Protein AF-A0AAU3DAL4-F1 (afdb_monomer_lite)

pLDDT: mean 86.65, std 14.17, range [47.84, 97.75]

Foldseek 3Di:
DPPDDDDDPVVVVVVVVVVVVVVVVVVVVVVVLVVLLVVCLVPVPDQLCNSVVVDVDHSVRNVVSVVVSVRDHPDDPPPDDPPPDDDDDD

Sequence (90 aa):
MTEKYAPSPALKDALRELTEAEELLQQRRLAVRAAVAEDLKANPDVTNAQMAEHVPYTSETIRVIAREYDVPRKRQPTVRSIKPKKRTAG

Secondary structure (DSSP, 8-state):
--------HHHHHHHHHHHHHHHHHHHHHHHHHHHHHHHHHH-TT--HHHHHTTSSS-HHHHHHHHHHTT----PPP-------------

Radius of gyration: 25.99 Å; chains: 1; bounding box: 80×47×59 Å

Structure (mmCIF, N/CA/C/O backbone):
data_AF-A0AAU3DAL4-F1
#
_entry.id   AF-A0AAU3DAL4-F1
#
loop_
_atom_site.group_PDB
_atom_site.id
_atom_site.type_symbol
_atom_site.label_atom_id
_atom_site.label_alt_id
_atom_site.label_comp_id
_atom_site.label_asym_id
_atom_site.label_entity_id
_atom_site.label_seq_id
_atom_site.pdbx_PDB_ins_code
_atom_site.Cartn_x
_atom_site.Cartn_y
_atom_site.Cartn_z
_atom_site.occupancy
_atom_site.B_iso_or_equiv
_atom_site.auth_seq_id
_atom_site.auth_comp_id
_atom_site.auth_asym_id
_atom_site.auth_atom_id
_atom_site.pdbx_PDB_model_num
ATOM 1 N N . MET A 1 1 ? -33.518 -13.379 32.211 1.00 47.84 1 MET A N 1
ATOM 2 C CA . MET A 1 1 ? -33.748 -12.677 30.933 1.00 47.84 1 MET A CA 1
ATOM 3 C C . MET A 1 1 ? -32.457 -11.966 30.587 1.00 47.84 1 MET A C 1
ATOM 5 O O . MET A 1 1 ? -32.056 -11.092 31.339 1.00 47.84 1 MET A O 1
ATOM 9 N N . THR A 1 2 ? -31.745 -12.405 29.554 1.00 62.34 2 THR A N 1
ATOM 10 C CA . THR A 1 2 ? -30.531 -11.720 29.094 1.00 62.34 2 THR A CA 1
ATOM 11 C C . THR A 1 2 ? -30.991 -10.570 28.214 1.00 62.34 2 THR A C 1
ATOM 13 O O . THR A 1 2 ? -31.476 -10.803 27.107 1.00 62.34 2 THR A O 1
ATOM 16 N N . GLU A 1 3 ? -30.933 -9.342 28.724 1.00 70.00 3 GLU A N 1
ATOM 17 C CA . GLU A 1 3 ? -31.178 -8.167 27.894 1.00 70.00 3 GLU A CA 1
ATOM 18 C C . GLU A 1 3 ? -30.194 -8.196 26.721 1.00 70.00 3 GLU A C 1
ATOM 20 O O . GLU A 1 3 ? -28.975 -8.252 26.902 1.00 70.00 3 GLU A O 1
ATOM 25 N N . LYS A 1 4 ? -30.729 -8.246 25.496 1.00 81.81 4 LYS A N 1
ATOM 26 C CA . LYS A 1 4 ? -29.918 -8.158 24.284 1.00 81.81 4 LYS A CA 1
ATOM 27 C C . LYS A 1 4 ? -29.335 -6.754 24.237 1.00 81.81 4 LYS A C 1
ATOM 29 O O . LYS A 1 4 ? -30.052 -5.795 23.965 1.00 81.81 4 LYS A O 1
ATOM 34 N N . TYR A 1 5 ? -28.039 -6.657 24.504 1.00 88.00 5 TYR A N 1
ATOM 35 C CA . TYR A 1 5 ? -27.289 -5.423 24.336 1.00 88.00 5 TYR A CA 1
ATOM 36 C C . TYR A 1 5 ? -27.504 -4.843 22.931 1.00 88.00 5 TYR A C 1
ATOM 38 O O . TYR A 1 5 ? -27.420 -5.561 21.931 1.00 88.00 5 TYR A O 1
ATOM 46 N N . ALA A 1 6 ? -27.738 -3.533 22.869 1.00 88.44 6 ALA A N 1
ATOM 47 C CA . ALA A 1 6 ? -27.758 -2.761 21.639 1.00 88.44 6 ALA A CA 1
ATOM 48 C C . ALA A 1 6 ? -26.766 -1.592 21.770 1.00 88.44 6 ALA A C 1
ATOM 50 O O . ALA A 1 6 ? -26.864 -0.825 22.731 1.00 88.44 6 ALA A O 1
ATOM 51 N N . PRO A 1 7 ? -25.821 -1.428 20.828 1.00 89.00 7 PRO A N 1
ATOM 52 C CA . PRO A 1 7 ? -24.879 -0.321 20.874 1.00 89.00 7 PRO A CA 1
ATOM 53 C C . PRO A 1 7 ? -25.590 1.022 20.702 1.00 89.00 7 PRO A C 1
ATOM 55 O O . PRO A 1 7 ? -26.585 1.130 19.973 1.00 89.00 7 PRO A O 1
ATOM 58 N N . SER A 1 8 ? -25.058 2.046 21.372 1.00 95.56 8 SER A N 1
ATOM 59 C CA . SER A 1 8 ? -25.575 3.410 21.283 1.00 95.56 8 SER A CA 1
ATOM 60 C C . SER A 1 8 ? -25.446 3.951 19.851 1.00 95.56 8 SER A C 1
ATOM 62 O O . SER A 1 8 ? -24.566 3.509 19.106 1.00 95.56 8 SER A O 1
ATOM 64 N N . PRO A 1 9 ? -26.288 4.919 19.444 1.00 95.94 9 PRO A N 1
ATOM 65 C CA . PRO A 1 9 ? -26.158 5.574 18.142 1.00 95.94 9 PRO A CA 1
ATOM 66 C C . PRO A 1 9 ? -24.750 6.133 17.905 1.00 95.94 9 PRO A C 1
ATOM 68 O O . PRO A 1 9 ? -24.147 5.824 16.887 1.00 95.94 9 PRO A O 1
ATOM 71 N N . ALA A 1 10 ? -24.171 6.806 18.907 1.00 96.12 10 ALA A N 1
ATOM 72 C CA . ALA A 1 10 ? -22.819 7.358 18.825 1.00 96.12 10 ALA A CA 1
ATOM 73 C C . ALA A 1 10 ? -21.749 6.291 18.536 1.00 96.12 10 ALA A C 1
ATOM 75 O O . ALA A 1 10 ? -20.835 6.525 17.751 1.00 96.12 10 ALA A O 1
ATOM 76 N N . LEU A 1 11 ? -21.872 5.100 19.136 1.00 95.62 11 LEU A N 1
ATOM 77 C CA . LEU A 1 11 ? -20.950 4.002 18.854 1.00 95.62 11 LEU A CA 1
ATOM 78 C C . LEU A 1 11 ? -21.145 3.452 17.435 1.00 95.62 11 LEU A C 1
ATOM 80 O O . LEU A 1 11 ? -20.166 3.148 16.762 1.00 95.62 11 LEU A O 1
ATOM 84 N N . LYS A 1 12 ? -22.390 3.335 16.962 1.00 96.06 12 LYS A N 1
ATOM 85 C CA . LYS A 1 12 ? -22.671 2.890 15.587 1.00 96.06 12 LYS A CA 1
ATOM 86 C C . LYS A 1 12 ? -22.108 3.863 14.553 1.00 96.06 12 LYS A C 1
ATOM 88 O O . LYS A 1 12 ? -21.521 3.412 13.574 1.00 96.06 12 LYS A O 1
ATOM 93 N N . ASP A 1 13 ? -22.263 5.162 14.787 1.00 97.25 13 ASP A N 1
ATOM 94 C CA . ASP A 1 13 ? -21.736 6.199 13.901 1.00 97.25 13 ASP A CA 1
ATOM 95 C C . ASP A 1 13 ? -20.202 6.165 13.863 1.00 97.25 13 ASP A C 1
ATOM 97 O O . ASP A 1 13 ? -19.631 6.086 12.778 1.00 97.25 13 ASP A O 1
ATOM 101 N N . ALA A 1 14 ? -19.536 6.082 15.021 1.00 97.44 14 ALA A N 1
ATOM 102 C CA . ALA A 1 14 ? -18.076 5.969 15.086 1.00 97.44 14 ALA A CA 1
ATOM 103 C C . ALA A 1 14 ? -17.539 4.696 14.401 1.00 97.44 14 ALA A C 1
ATOM 105 O O . ALA A 1 14 ? -16.502 4.730 13.742 1.00 97.44 14 ALA A O 1
ATOM 106 N N . LEU A 1 15 ? -18.246 3.565 14.523 1.00 97.06 15 LEU A N 1
ATOM 107 C CA . LEU A 1 15 ? -17.873 2.322 13.836 1.00 97.06 15 LEU A CA 1
ATOM 108 C C . LEU A 1 15 ? -18.034 2.427 12.317 1.00 97.06 15 LEU A C 1
ATOM 110 O O . LEU A 1 15 ? -17.207 1.889 11.578 1.00 97.06 15 LEU A O 1
ATOM 114 N N . ARG A 1 16 ? -19.076 3.120 11.844 1.00 96.94 16 ARG A N 1
ATOM 115 C CA . ARG A 1 16 ? -19.250 3.397 10.415 1.00 96.94 16 ARG A CA 1
ATOM 116 C C . ARG A 1 16 ? -18.112 4.275 9.898 1.00 96.94 16 ARG A C 1
ATOM 118 O O . ARG A 1 16 ? -17.482 3.898 8.919 1.00 96.94 16 ARG A O 1
ATOM 125 N N . GLU A 1 17 ? -17.807 5.378 10.581 1.00 97.12 17 GLU A N 1
ATOM 126 C CA . GLU A 1 17 ? -16.711 6.284 10.204 1.00 97.12 17 GLU A CA 1
ATOM 127 C C . GLU A 1 17 ? -15.357 5.567 10.164 1.00 97.12 17 GLU A C 1
ATOM 129 O O . GLU A 1 17 ? -14.578 5.757 9.229 1.00 97.12 17 GLU A O 1
ATOM 134 N N . LEU A 1 18 ? -15.090 4.697 11.143 1.00 96.38 18 LEU A N 1
ATOM 135 C CA . LEU A 1 18 ? -13.890 3.865 11.145 1.00 96.38 18 LEU A CA 1
ATOM 136 C C . LEU A 1 18 ? -13.843 2.952 9.914 1.00 96.38 18 L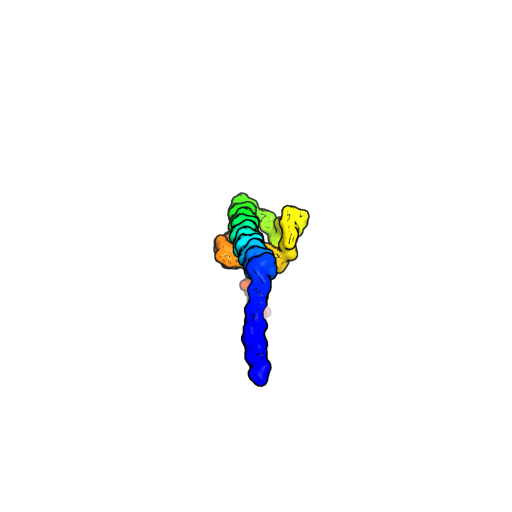EU A C 1
ATOM 138 O O . LEU A 1 18 ? -12.818 2.893 9.240 1.00 96.38 18 LEU A O 1
ATOM 142 N N . THR A 1 19 ? -14.953 2.280 9.604 1.00 97.31 19 THR A N 1
ATOM 143 C CA . THR A 1 19 ? -15.042 1.363 8.457 1.00 97.31 19 THR A CA 1
ATOM 144 C C . THR A 1 19 ? -14.804 2.105 7.139 1.00 97.31 19 THR A C 1
ATOM 146 O O . THR A 1 19 ? -13.996 1.675 6.319 1.00 97.31 19 THR A O 1
ATOM 149 N N . GLU A 1 20 ? -15.440 3.263 6.952 1.00 97.12 20 GLU A N 1
ATOM 150 C CA . GLU A 1 20 ? -15.262 4.104 5.761 1.00 97.12 20 GLU A CA 1
ATOM 151 C C . GLU A 1 20 ? -13.812 4.597 5.621 1.00 97.12 20 GLU A C 1
ATOM 153 O O . GLU A 1 20 ? -13.240 4.588 4.526 1.00 97.12 20 GLU A O 1
ATOM 158 N N . ALA A 1 21 ? -13.178 4.988 6.731 1.00 97.19 21 ALA A N 1
ATOM 159 C CA . ALA A 1 21 ? -11.779 5.399 6.738 1.00 97.19 21 ALA A CA 1
ATOM 160 C C . ALA A 1 21 ? -10.831 4.240 6.387 1.00 97.19 21 ALA A C 1
ATOM 162 O O . ALA A 1 21 ? -9.861 4.436 5.646 1.00 97.19 21 ALA A O 1
ATOM 163 N N . GLU A 1 22 ? -11.105 3.032 6.882 1.00 97.75 22 GLU A N 1
ATOM 164 C CA . GLU A 1 22 ? -10.342 1.829 6.545 1.00 97.75 22 GLU A CA 1
ATOM 165 C C . GLU A 1 22 ? -10.471 1.479 5.060 1.00 97.75 22 GLU A C 1
ATOM 167 O O . GLU A 1 22 ? -9.456 1.240 4.400 1.00 97.75 22 GLU A O 1
ATOM 172 N N . GLU A 1 23 ? -11.682 1.512 4.503 1.00 96.88 23 GLU A N 1
ATOM 173 C CA . GLU A 1 23 ? -11.919 1.284 3.074 1.00 96.88 23 GLU A CA 1
ATOM 174 C C . GLU A 1 23 ? -11.173 2.304 2.210 1.00 96.88 23 GLU A C 1
ATOM 176 O O . GLU A 1 23 ? -10.458 1.929 1.271 1.00 96.88 23 GLU A O 1
ATOM 181 N N . LEU A 1 24 ? -11.265 3.590 2.561 1.00 96.38 24 LEU A N 1
ATOM 182 C CA . LEU A 1 24 ? -10.545 4.652 1.867 1.00 96.38 24 LEU A CA 1
ATOM 183 C C . LEU A 1 24 ? -9.032 4.428 1.939 1.00 96.38 24 LEU A C 1
ATOM 185 O O . LEU A 1 24 ? -8.340 4.527 0.922 1.00 96.38 24 LEU A O 1
ATOM 189 N N . LEU A 1 25 ? -8.501 4.083 3.113 1.00 95.00 25 LEU A N 1
ATOM 190 C CA . LEU A 1 25 ? -7.082 3.788 3.284 1.00 95.00 25 LEU A CA 1
ATOM 191 C C . LEU A 1 25 ? -6.641 2.619 2.395 1.00 95.00 25 LEU A C 1
ATOM 193 O O . LEU A 1 25 ? -5.580 2.699 1.769 1.00 95.00 25 LEU A O 1
ATOM 197 N N . GLN A 1 26 ? -7.438 1.552 2.302 1.00 95.31 26 GLN A N 1
ATOM 198 C CA . GLN A 1 26 ? -7.126 0.419 1.429 1.00 95.31 26 GLN A CA 1
ATOM 199 C C . GLN A 1 26 ? -7.118 0.821 -0.047 1.00 95.31 26 GLN A C 1
ATOM 201 O O . GLN A 1 26 ? -6.174 0.481 -0.764 1.00 95.31 26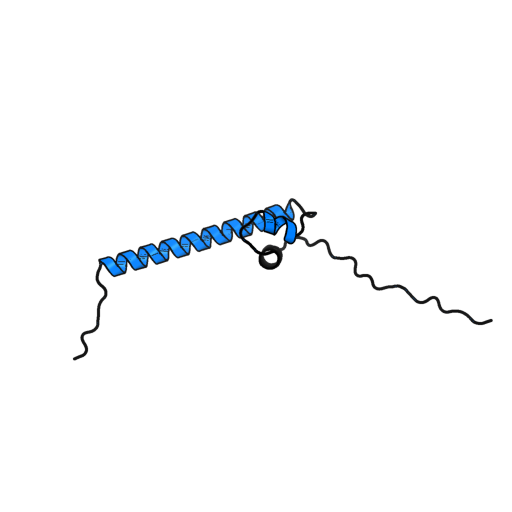 GLN A O 1
ATOM 206 N N . GLN A 1 27 ? -8.092 1.615 -0.494 1.00 95.25 27 GLN A N 1
ATOM 207 C CA . GLN A 1 27 ? -8.113 2.143 -1.863 1.00 95.25 27 GLN A CA 1
ATOM 208 C C . GLN A 1 27 ? -6.862 2.978 -2.164 1.00 95.25 27 GLN A C 1
ATOM 210 O O . GLN A 1 27 ? -6.228 2.803 -3.207 1.00 95.25 27 GLN A O 1
ATOM 215 N N . ARG A 1 28 ? -6.447 3.848 -1.233 1.00 96.06 28 ARG A N 1
ATOM 216 C CA . ARG A 1 28 ? -5.226 4.654 -1.395 1.00 96.06 28 ARG A CA 1
ATOM 217 C C . ARG A 1 28 ? -3.968 3.795 -1.407 1.00 96.06 28 ARG A C 1
ATOM 219 O O . ARG A 1 28 ? -3.096 4.031 -2.237 1.00 96.06 28 ARG A O 1
ATOM 226 N N . ARG A 1 29 ? -3.885 2.761 -0.566 1.00 94.00 29 ARG A N 1
ATOM 227 C CA . ARG A 1 29 ? -2.773 1.795 -0.596 1.00 94.00 29 ARG A CA 1
ATOM 228 C C . ARG A 1 29 ? -2.678 1.085 -1.943 1.00 94.00 29 ARG A C 1
ATOM 230 O O . ARG A 1 29 ? -1.578 0.960 -2.470 1.00 94.00 29 ARG A O 1
ATOM 237 N N . LEU A 1 30 ? -3.800 0.652 -2.520 1.00 94.44 30 LEU A N 1
ATOM 238 C CA . LEU A 1 30 ? -3.814 0.035 -3.851 1.00 94.44 30 LEU A CA 1
ATOM 239 C C . LEU A 1 30 ? -3.348 1.011 -4.936 1.00 94.44 30 LEU A C 1
ATOM 241 O O . LEU A 1 30 ? -2.519 0.636 -5.761 1.00 94.44 30 LEU A O 1
ATOM 245 N N . ALA A 1 31 ? -3.799 2.267 -4.885 1.00 95.25 31 ALA A N 1
ATOM 246 C CA . ALA A 1 31 ? -3.350 3.303 -5.814 1.00 95.25 31 ALA A CA 1
ATOM 247 C C . ALA A 1 31 ? -1.832 3.549 -5.727 1.00 95.25 31 ALA A C 1
ATOM 249 O O . ALA A 1 31 ? -1.167 3.637 -6.757 1.00 95.25 31 ALA A O 1
ATOM 250 N N . VAL A 1 32 ? -1.263 3.587 -4.516 1.00 95.69 32 VAL A N 1
ATOM 251 C CA . VAL A 1 32 ? 0.195 3.701 -4.328 1.00 95.69 32 VAL A CA 1
ATOM 252 C C . VAL A 1 32 ? 0.916 2.478 -4.898 1.00 95.69 32 VAL A C 1
ATOM 254 O O . VAL A 1 32 ? 1.914 2.634 -5.593 1.00 95.69 32 VAL A O 1
ATOM 257 N N . ARG A 1 33 ? 0.414 1.257 -4.666 1.00 96.12 33 ARG A N 1
ATOM 258 C CA . ARG A 1 33 ? 1.015 0.032 -5.232 1.00 96.12 33 ARG A CA 1
ATOM 259 C C . ARG A 1 33 ? 1.010 0.049 -6.762 1.00 96.12 33 ARG A C 1
ATOM 261 O O . ARG A 1 33 ? 2.014 -0.324 -7.361 1.00 96.12 33 ARG A O 1
ATOM 268 N N . ALA A 1 34 ? -0.078 0.513 -7.374 1.00 95.88 34 ALA A N 1
ATOM 269 C CA . ALA A 1 34 ? -0.158 0.684 -8.820 1.00 95.88 34 ALA A CA 1
ATOM 270 C C . ALA A 1 34 ? 0.867 1.713 -9.323 1.00 95.88 34 ALA A C 1
ATOM 272 O O . ALA A 1 34 ? 1.596 1.423 -10.266 1.00 95.88 34 ALA A O 1
ATOM 273 N N . ALA A 1 35 ? 0.996 2.864 -8.654 1.00 96.56 35 ALA A N 1
ATOM 274 C CA . ALA A 1 35 ? 1.991 3.879 -9.005 1.00 96.56 35 ALA A CA 1
ATOM 275 C C . ALA A 1 35 ? 3.432 3.345 -8.905 1.00 96.56 35 ALA A C 1
ATOM 277 O O . ALA A 1 35 ? 4.218 3.528 -9.828 1.00 96.56 35 ALA A O 1
ATOM 278 N N . VAL A 1 36 ? 3.753 2.597 -7.841 1.00 95.69 36 VAL A N 1
ATOM 279 C CA . VAL A 1 36 ? 5.057 1.925 -7.696 1.00 95.69 36 VAL A CA 1
ATOM 280 C C . VAL A 1 36 ? 5.317 0.959 -8.851 1.00 95.69 36 VAL A C 1
ATOM 282 O O . VAL A 1 36 ? 6.428 0.902 -9.373 1.00 95.69 36 VAL A O 1
ATOM 285 N N . ALA A 1 37 ? 4.311 0.185 -9.263 1.00 95.38 37 ALA A N 1
ATOM 286 C CA . ALA A 1 37 ? 4.458 -0.734 -10.385 1.00 95.38 37 ALA A CA 1
ATOM 287 C C . ALA A 1 37 ? 4.704 -0.001 -11.712 1.00 95.38 37 ALA A C 1
ATOM 289 O O . ALA A 1 37 ? 5.552 -0.440 -12.488 1.00 95.38 37 ALA A O 1
ATOM 290 N N . GLU A 1 38 ? 4.003 1.105 -11.965 1.00 95.81 38 GLU A N 1
ATOM 291 C CA . GLU A 1 38 ? 4.220 1.933 -13.155 1.00 95.81 38 GLU A CA 1
ATOM 292 C C . GLU A 1 38 ? 5.622 2.560 -13.164 1.00 95.81 38 GLU A C 1
ATOM 294 O O . GLU A 1 38 ? 6.313 2.472 -14.179 1.00 95.81 38 GLU A O 1
ATOM 299 N N . ASP A 1 39 ? 6.108 3.067 -12.028 1.00 95.38 39 ASP A N 1
ATOM 300 C CA . ASP A 1 39 ? 7.477 3.591 -11.922 1.00 95.38 39 ASP A CA 1
ATOM 301 C C . ASP A 1 39 ? 8.535 2.513 -12.188 1.00 95.38 39 ASP A C 1
ATOM 303 O O . ASP A 1 39 ? 9.528 2.772 -12.872 1.00 95.38 39 ASP A O 1
ATOM 307 N N . LEU A 1 40 ? 8.327 1.285 -11.703 1.00 93.62 40 LEU A N 1
ATOM 308 C CA . LEU A 1 40 ? 9.232 0.168 -11.996 1.00 93.62 40 LEU A CA 1
ATOM 309 C C . LEU A 1 40 ? 9.202 -0.239 -13.476 1.00 93.62 40 LEU A C 1
ATOM 311 O O . LEU A 1 40 ? 10.234 -0.638 -14.016 1.00 93.62 40 LEU A O 1
ATOM 315 N N . LYS A 1 41 ? 8.045 -0.149 -14.146 1.00 92.94 41 LYS A N 1
ATOM 316 C CA . LYS A 1 41 ? 7.944 -0.393 -15.597 1.00 92.94 41 LYS A CA 1
ATOM 317 C C . LYS A 1 41 ? 8.658 0.694 -16.393 1.00 92.94 41 LYS A C 1
ATOM 319 O O . LYS A 1 41 ? 9.344 0.376 -17.363 1.00 92.94 41 LYS A O 1
ATOM 324 N N . ALA A 1 42 ? 8.503 1.952 -15.983 1.00 94.44 42 ALA A N 1
ATOM 325 C CA . ALA A 1 42 ? 9.148 3.096 -16.615 1.00 94.44 42 ALA A CA 1
ATOM 326 C C . ALA A 1 42 ? 10.673 3.086 -16.420 1.00 94.44 42 ALA A C 1
ATOM 328 O O . ALA A 1 42 ? 11.407 3.537 -17.297 1.00 94.44 42 ALA A O 1
ATOM 329 N N . ASN A 1 43 ? 11.154 2.524 -15.306 1.00 92.50 43 ASN A N 1
ATOM 330 C CA . ASN A 1 43 ? 12.566 2.501 -14.934 1.00 92.50 43 ASN A CA 1
ATOM 331 C C . ASN A 1 43 ? 13.084 1.056 -14.756 1.00 92.50 43 ASN A C 1
ATOM 333 O O . ASN A 1 43 ? 13.352 0.628 -13.631 1.00 92.50 43 ASN A O 1
ATOM 337 N N . PRO A 1 44 ? 13.297 0.291 -15.845 1.00 87.44 44 PRO A N 1
ATOM 338 C CA . PRO A 1 44 ? 13.666 -1.132 -15.784 1.00 87.44 44 PRO A CA 1
ATOM 339 C C . PRO A 1 44 ? 15.070 -1.411 -15.212 1.00 87.44 44 PRO A C 1
ATOM 341 O O . PRO A 1 44 ? 15.449 -2.572 -15.031 1.00 87.44 44 PRO A O 1
ATOM 344 N N . ASP A 1 45 ? 15.866 -0.368 -14.977 1.00 89.06 45 ASP A N 1
ATOM 345 C CA . ASP A 1 45 ? 17.177 -0.434 -14.325 1.00 89.06 45 ASP A CA 1
ATOM 346 C C . ASP A 1 45 ? 17.100 -0.310 -12.799 1.00 89.06 45 ASP A C 1
ATOM 348 O O . ASP A 1 45 ? 18.045 -0.695 -12.107 1.00 89.06 45 ASP A O 1
ATOM 352 N N . VAL A 1 46 ? 15.983 0.193 -12.265 1.00 90.44 46 VAL A N 1
ATOM 353 C CA . VAL A 1 46 ? 15.792 0.364 -10.824 1.00 90.44 46 VAL A CA 1
ATOM 354 C C . VAL A 1 46 ? 15.551 -0.993 -10.179 1.00 90.44 46 VAL A C 1
ATOM 356 O O . VAL A 1 46 ? 14.659 -1.757 -10.552 1.00 90.44 46 VAL A O 1
ATOM 359 N N . THR A 1 47 ? 16.361 -1.303 -9.173 1.00 90.88 47 THR A N 1
ATOM 360 C CA . THR A 1 47 ? 16.174 -2.507 -8.364 1.00 90.88 47 THR A CA 1
ATOM 361 C C . THR A 1 47 ? 15.070 -2.304 -7.328 1.00 90.88 47 THR A C 1
ATOM 363 O O . THR A 1 47 ? 14.825 -1.196 -6.853 1.00 90.88 47 THR A O 1
ATOM 366 N N . ASN A 1 48 ? 14.455 -3.401 -6.880 1.00 92.25 48 ASN A N 1
ATOM 367 C CA . ASN A 1 48 ? 13.469 -3.353 -5.795 1.00 92.25 48 ASN A CA 1
ATOM 368 C C . ASN A 1 48 ? 14.034 -2.722 -4.508 1.00 92.25 48 ASN A C 1
ATOM 370 O O . ASN A 1 48 ? 13.283 -2.119 -3.751 1.00 92.25 48 ASN A O 1
ATOM 374 N N . ALA A 1 49 ? 15.342 -2.869 -4.258 1.00 93.00 49 ALA A N 1
ATOM 375 C CA . ALA A 1 49 ? 16.006 -2.275 -3.102 1.00 93.00 49 ALA A CA 1
ATOM 376 C C . ALA A 1 49 ? 16.071 -0.748 -3.214 1.00 93.00 49 ALA A C 1
ATOM 378 O O . ALA A 1 49 ? 15.674 -0.067 -2.280 1.00 93.00 49 ALA A O 1
ATOM 379 N N . GLN A 1 50 ? 16.474 -0.227 -4.374 1.00 94.31 50 GLN A N 1
ATOM 380 C CA . GLN A 1 50 ? 16.506 1.217 -4.624 1.00 94.31 50 GLN A CA 1
ATOM 381 C C . GLN A 1 50 ? 15.105 1.832 -4.562 1.00 94.31 50 GLN A C 1
ATOM 383 O O . GLN A 1 50 ? 14.919 2.880 -3.961 1.00 94.31 50 GLN A O 1
ATOM 388 N N . MET A 1 51 ? 14.090 1.158 -5.115 1.00 94.69 51 MET A N 1
ATOM 389 C CA . MET A 1 51 ? 12.710 1.636 -4.997 1.00 94.69 51 MET A CA 1
ATOM 390 C C . MET A 1 51 ? 12.253 1.693 -3.526 1.00 94.69 51 MET A C 1
ATOM 392 O O . MET A 1 51 ? 11.587 2.647 -3.137 1.00 94.69 51 MET A O 1
ATOM 396 N N . ALA A 1 52 ? 12.653 0.722 -2.692 1.00 95.75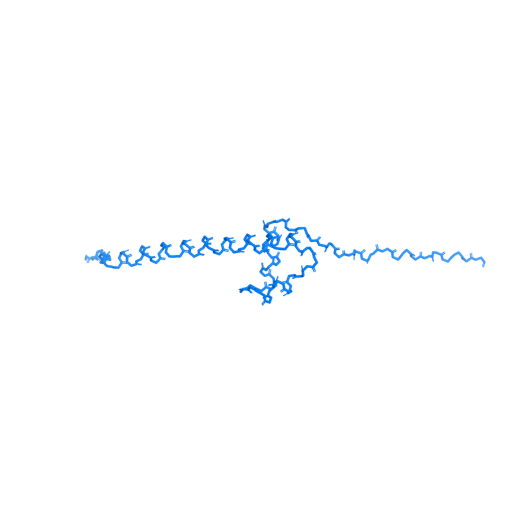 52 ALA A N 1
ATOM 397 C CA . ALA A 1 52 ? 12.309 0.666 -1.262 1.00 95.75 52 ALA A CA 1
ATOM 398 C C . ALA A 1 52 ? 12.844 1.846 -0.442 1.00 95.75 52 ALA A C 1
ATOM 400 O O . ALA A 1 52 ? 12.305 2.134 0.621 1.00 95.75 52 ALA A O 1
ATOM 401 N N . GLU A 1 53 ? 13.875 2.540 -0.918 1.00 96.62 53 GLU A N 1
ATOM 402 C CA . GLU A 1 53 ? 14.415 3.726 -0.246 1.00 96.62 53 GLU A CA 1
ATOM 403 C C . GLU A 1 53 ? 13.479 4.941 -0.363 1.00 96.62 53 GLU A C 1
ATOM 405 O O . GLU A 1 53 ? 13.566 5.870 0.439 1.00 96.62 53 GLU A O 1
ATOM 410 N N . HIS A 1 54 ? 12.553 4.928 -1.327 1.00 95.44 54 HIS A N 1
ATOM 411 C CA . HIS A 1 54 ? 11.671 6.056 -1.635 1.00 95.44 54 HIS A CA 1
ATOM 412 C C . HIS A 1 54 ? 10.210 5.835 -1.235 1.00 95.44 54 HIS A C 1
ATOM 414 O O . HIS A 1 54 ? 9.403 6.763 -1.302 1.00 95.44 54 HIS A O 1
ATOM 420 N N . VAL A 1 55 ? 9.849 4.622 -0.815 1.00 93.75 55 VAL A N 1
ATOM 421 C CA . VAL A 1 55 ? 8.468 4.250 -0.488 1.00 93.75 55 VAL A CA 1
ATOM 422 C C . VAL A 1 55 ? 8.406 3.545 0.866 1.00 93.75 55 VAL A C 1
ATOM 424 O O . VAL A 1 55 ? 9.379 2.918 1.276 1.00 93.75 55 VAL A O 1
ATOM 427 N N . PRO A 1 56 ? 7.263 3.567 1.575 1.00 92.00 56 PRO A N 1
ATOM 428 C CA . PRO A 1 56 ? 7.124 2.926 2.887 1.00 92.00 56 PRO A CA 1
ATOM 429 C C . PRO A 1 56 ? 6.980 1.392 2.790 1.00 92.00 56 PRO A C 1
ATOM 431 O O . PRO A 1 56 ? 6.237 0.775 3.555 1.00 92.00 56 PRO A O 1
ATOM 434 N N . TYR A 1 57 ? 7.648 0.763 1.823 1.00 93.62 57 TYR A N 1
ATOM 435 C CA . TYR A 1 57 ? 7.577 -0.667 1.554 1.00 93.62 57 TYR A CA 1
ATOM 436 C C . TYR A 1 57 ? 8.963 -1.286 1.573 1.00 93.62 57 TYR A C 1
ATOM 438 O O . TYR A 1 57 ? 9.937 -0.709 1.105 1.00 93.62 57 TYR A O 1
ATOM 446 N N . THR A 1 58 ? 9.033 -2.519 2.062 1.00 96.38 58 THR A N 1
ATOM 447 C CA . THR A 1 58 ? 10.268 -3.298 1.985 1.00 96.38 58 THR A CA 1
ATOM 448 C C . THR A 1 58 ? 10.540 -3.740 0.546 1.00 96.38 58 THR A C 1
ATOM 450 O O . THR A 1 58 ? 9.617 -3.884 -0.260 1.00 96.38 58 THR A O 1
ATOM 453 N N . SER A 1 59 ? 11.798 -4.058 0.235 1.00 95.00 59 SER A N 1
ATOM 454 C CA . SER A 1 59 ? 12.178 -4.626 -1.068 1.00 95.00 59 SER A CA 1
ATOM 455 C C . SER A 1 59 ? 11.388 -5.902 -1.4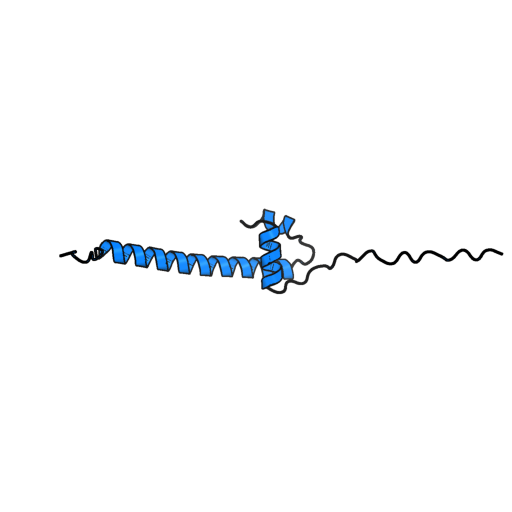18 1.00 95.00 59 SER A C 1
ATOM 457 O O . SER A 1 59 ? 11.009 -6.105 -2.573 1.00 95.00 59 SER A O 1
ATOM 459 N N . GLU A 1 60 ? 11.050 -6.738 -0.426 1.00 95.94 60 GLU A N 1
ATOM 460 C CA . GLU A 1 60 ? 10.224 -7.932 -0.653 1.00 95.94 60 GLU A CA 1
ATOM 461 C C . GLU A 1 60 ? 8.763 -7.564 -0.950 1.00 95.94 60 GLU A C 1
ATOM 463 O O . GLU A 1 60 ? 8.154 -8.127 -1.857 1.00 95.94 60 GLU A O 1
ATOM 468 N N . THR A 1 61 ? 8.208 -6.558 -0.272 1.00 95.75 61 THR A N 1
ATOM 469 C CA . THR A 1 61 ? 6.879 -6.024 -0.606 1.00 95.75 61 THR A CA 1
ATOM 470 C C . THR A 1 61 ? 6.846 -5.492 -2.040 1.00 95.75 61 THR A C 1
ATOM 472 O O . THR A 1 61 ? 5.917 -5.789 -2.789 1.00 95.75 61 THR A O 1
ATOM 475 N N . ILE A 1 62 ? 7.887 -4.776 -2.466 1.00 95.44 62 ILE A N 1
ATOM 476 C CA . ILE A 1 62 ? 8.014 -4.276 -3.841 1.00 95.44 62 ILE A CA 1
ATOM 477 C C . ILE A 1 62 ? 8.137 -5.425 -4.836 1.00 95.44 62 ILE A C 1
ATOM 479 O O . ILE A 1 62 ? 7.526 -5.393 -5.900 1.00 95.44 62 ILE A O 1
ATOM 483 N N . ARG A 1 63 ? 8.853 -6.495 -4.483 1.00 94.19 63 ARG A N 1
ATOM 484 C CA . ARG A 1 63 ? 8.914 -7.712 -5.299 1.00 94.19 63 ARG A CA 1
ATOM 485 C C . ARG A 1 63 ? 7.533 -8.338 -5.502 1.00 94.19 63 ARG A C 1
ATOM 487 O O . ARG A 1 63 ? 7.262 -8.827 -6.604 1.00 94.19 63 ARG A O 1
ATOM 494 N N . VAL A 1 64 ? 6.692 -8.350 -4.467 1.00 95.62 64 VAL A N 1
ATOM 495 C CA . VAL A 1 64 ? 5.302 -8.826 -4.544 1.00 95.62 64 VAL A CA 1
ATOM 496 C C . VAL A 1 64 ? 4.471 -7.902 -5.435 1.00 95.62 64 VAL A C 1
ATOM 498 O O . VAL A 1 64 ? 3.851 -8.400 -6.368 1.00 95.62 64 VAL A O 1
ATOM 501 N N . ILE A 1 65 ? 4.548 -6.581 -5.245 1.00 94.75 65 ILE A N 1
ATOM 502 C CA . ILE A 1 65 ? 3.879 -5.582 -6.102 1.00 94.75 65 ILE A CA 1
ATOM 503 C C . ILE A 1 65 ? 4.278 -5.774 -7.571 1.00 94.75 65 ILE A C 1
ATOM 505 O O . ILE A 1 65 ? 3.426 -5.921 -8.439 1.00 94.75 65 ILE A O 1
ATOM 509 N N . ALA A 1 66 ? 5.575 -5.876 -7.854 1.00 93.69 66 ALA A N 1
ATOM 510 C CA . ALA A 1 66 ? 6.080 -6.091 -9.205 1.00 93.69 66 ALA A CA 1
ATOM 511 C C . ALA A 1 66 ? 5.526 -7.376 -9.848 1.00 93.69 66 ALA A C 1
ATOM 513 O O . ALA A 1 66 ? 5.381 -7.442 -11.064 1.00 93.69 66 ALA A O 1
ATOM 514 N N . ARG A 1 67 ? 5.229 -8.408 -9.044 1.00 93.69 67 ARG A N 1
ATOM 515 C CA . ARG A 1 67 ? 4.606 -9.652 -9.519 1.00 93.69 67 ARG A CA 1
ATOM 516 C C . ARG A 1 67 ? 3.106 -9.492 -9.757 1.00 93.69 67 ARG A C 1
ATOM 518 O O . ARG A 1 67 ? 2.616 -10.029 -10.736 1.00 93.69 67 ARG A O 1
ATOM 525 N N . GLU A 1 68 ? 2.396 -8.813 -8.862 1.00 94.25 68 GLU A N 1
ATOM 526 C CA . GLU A 1 68 ? 0.948 -8.581 -8.974 1.00 94.25 68 GLU A CA 1
ATOM 527 C C . GLU A 1 68 ? 0.579 -7.733 -10.197 1.00 94.25 68 GLU A C 1
ATOM 529 O O . GLU A 1 68 ? -0.487 -7.929 -10.766 1.00 94.25 68 GLU A O 1
ATOM 534 N N . TYR A 1 69 ? 1.460 -6.813 -10.596 1.00 94.31 69 TYR A N 1
ATOM 535 C CA . TYR A 1 69 ? 1.242 -5.874 -11.703 1.00 94.31 69 TYR A CA 1
ATOM 536 C C . TYR A 1 69 ? 2.045 -6.219 -12.974 1.00 94.31 69 TYR A C 1
ATOM 538 O O . TYR A 1 69 ? 2.236 -5.352 -13.832 1.00 94.31 69 TYR A O 1
ATOM 546 N N . ASP A 1 70 ? 2.548 -7.455 -13.078 1.00 92.75 70 ASP A N 1
ATOM 547 C CA . ASP A 1 70 ? 3.279 -7.984 -14.243 1.00 92.75 70 ASP A CA 1
ATOM 548 C C . ASP A 1 70 ? 4.440 -7.093 -14.733 1.00 92.75 70 ASP A C 1
ATOM 550 O O . ASP A 1 70 ? 4.674 -6.911 -15.931 1.00 92.75 70 ASP A O 1
ATOM 554 N N . VAL A 1 71 ? 5.209 -6.526 -13.800 1.00 89.94 71 VAL A N 1
ATOM 555 C CA . VAL A 1 71 ? 6.371 -5.691 -14.127 1.00 89.94 71 VAL A CA 1
ATOM 556 C C . VAL A 1 71 ? 7.472 -6.556 -14.771 1.00 89.94 71 VAL A C 1
ATOM 558 O O . VAL A 1 71 ? 7.873 -7.574 -14.185 1.00 89.94 71 VAL A O 1
ATOM 561 N N . PRO A 1 72 ? 8.020 -6.170 -15.944 1.00 80.94 72 PRO A N 1
ATOM 562 C CA . PRO A 1 72 ? 9.057 -6.940 -16.618 1.00 80.94 72 PRO A CA 1
ATOM 563 C C . PRO A 1 72 ? 10.326 -6.997 -15.766 1.00 80.94 72 PRO A C 1
ATOM 565 O O . PRO A 1 72 ? 11.010 -5.999 -15.556 1.00 80.94 72 PRO A O 1
ATOM 568 N N . ARG A 1 73 ? 10.684 -8.187 -15.282 1.00 71.88 73 ARG A N 1
ATOM 569 C CA . ARG A 1 73 ? 11.938 -8.377 -14.545 1.00 71.88 73 ARG A CA 1
ATOM 570 C C . ARG A 1 73 ? 13.089 -8.571 -15.521 1.00 71.88 73 ARG A C 1
ATOM 572 O O . ARG A 1 73 ? 13.026 -9.466 -16.369 1.00 71.88 73 ARG A O 1
ATOM 579 N N . LYS A 1 74 ? 14.192 -7.839 -15.328 1.00 68.44 74 LYS A N 1
ATOM 580 C CA . LYS A 1 74 ? 15.486 -8.235 -15.900 1.00 68.44 74 LYS A CA 1
ATOM 581 C C . LYS A 1 74 ? 15.830 -9.624 -15.363 1.00 68.44 74 LYS A C 1
ATOM 583 O O . LYS A 1 74 ? 16.146 -9.796 -14.187 1.00 68.44 74 LYS A O 1
ATOM 588 N N . ARG A 1 75 ? 15.684 -10.649 -16.208 1.00 60.59 75 ARG A N 1
ATOM 589 C CA . ARG A 1 75 ? 16.056 -12.022 -15.854 1.00 60.59 75 ARG A CA 1
ATOM 590 C C . ARG A 1 75 ? 17.554 -12.031 -15.568 1.00 60.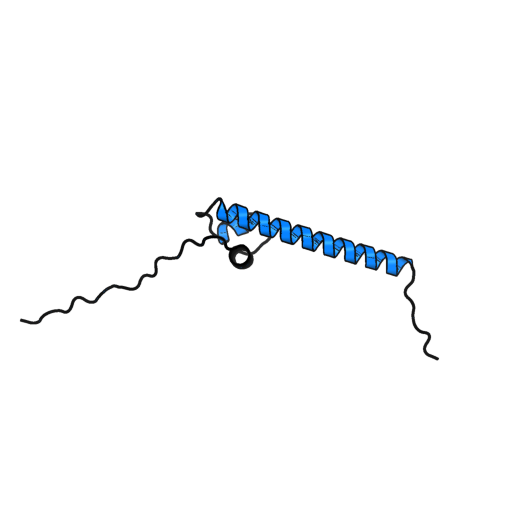59 75 ARG A C 1
ATOM 592 O O . ARG A 1 75 ? 18.333 -11.605 -16.417 1.00 60.59 75 ARG A O 1
ATOM 599 N N . GLN A 1 76 ? 17.959 -12.522 -14.397 1.00 57.56 76 GLN A N 1
ATOM 600 C CA . GLN A 1 76 ? 19.373 -12.811 -14.174 1.00 57.56 76 GLN A CA 1
ATOM 601 C C . GLN A 1 76 ? 19.831 -13.823 -15.236 1.00 57.56 76 GLN A C 1
ATOM 603 O O . GLN A 1 76 ? 19.118 -14.811 -15.463 1.00 57.56 76 GLN A O 1
ATOM 608 N N . PRO A 1 77 ? 20.984 -13.605 -15.896 1.00 55.75 77 PRO A N 1
ATOM 609 C CA . PRO A 1 77 ? 21.536 -14.584 -16.816 1.00 55.75 77 PRO A CA 1
ATOM 610 C C . PRO A 1 77 ? 21.692 -15.908 -16.071 1.00 55.75 77 PRO A C 1
ATOM 612 O O . PRO A 1 77 ? 22.371 -15.987 -15.047 1.00 55.75 77 PRO A O 1
ATOM 615 N N . THR A 1 78 ? 21.036 -16.957 -16.557 1.00 59.78 78 THR A N 1
ATOM 616 C CA . THR A 1 78 ? 21.200 -18.295 -15.995 1.00 59.78 78 THR A CA 1
ATOM 617 C C . THR A 1 78 ? 22.592 -18.775 -16.397 1.00 59.78 78 THR A C 1
ATOM 619 O O . THR A 1 78 ? 22.795 -19.248 -17.512 1.00 59.78 78 THR A O 1
ATOM 622 N N . VAL A 1 79 ? 23.588 -18.617 -15.522 1.00 68.12 79 VAL A N 1
ATOM 623 C CA . VAL A 1 79 ? 24.931 -19.168 -15.752 1.00 68.12 79 VAL A CA 1
ATOM 624 C C . VAL A 1 79 ? 24.851 -20.691 -15.632 1.00 68.12 79 VAL A C 1
ATOM 626 O O . VAL A 1 79 ? 25.097 -21.254 -14.571 1.00 68.12 79 VAL A O 1
ATOM 629 N N . ARG A 1 80 ? 24.482 -21.380 -16.716 1.00 61.78 80 ARG A N 1
ATOM 630 C CA . ARG A 1 80 ? 24.689 -22.827 -16.883 1.00 61.78 80 ARG A CA 1
ATOM 631 C C . ARG A 1 80 ? 24.897 -23.180 -18.352 1.00 61.78 80 ARG A C 1
ATOM 633 O O . ARG A 1 80 ? 23.954 -23.526 -19.051 1.00 61.78 80 ARG A O 1
ATOM 640 N N . SER A 1 81 ? 26.148 -23.139 -18.807 1.00 59.72 81 SER A N 1
ATOM 641 C CA . SER A 1 81 ? 26.667 -24.066 -19.830 1.00 59.72 81 SER A CA 1
ATOM 642 C C . SER A 1 81 ? 28.170 -23.867 -20.059 1.00 59.72 81 SER A C 1
ATOM 644 O O . SER A 1 81 ? 28.622 -23.562 -21.157 1.00 59.72 81 SER A O 1
ATOM 646 N N . ILE A 1 82 ? 28.992 -24.108 -19.033 1.00 64.25 82 ILE A N 1
ATOM 647 C CA . ILE A 1 82 ? 30.390 -24.477 -19.297 1.00 64.25 82 ILE A CA 1
ATOM 648 C C . ILE A 1 82 ? 30.354 -25.944 -19.735 1.00 64.25 82 ILE A C 1
ATOM 650 O O . ILE A 1 82 ? 30.281 -26.848 -18.907 1.00 64.25 82 ILE A O 1
ATOM 654 N N . LYS A 1 83 ? 30.314 -26.191 -21.046 1.00 63.00 83 LYS A N 1
ATOM 655 C CA . LYS A 1 83 ? 30.435 -27.542 -21.609 1.00 63.00 83 LYS A CA 1
ATOM 656 C C . LYS A 1 83 ? 31.879 -28.011 -21.361 1.00 63.00 83 LYS A C 1
ATOM 658 O O . LYS A 1 83 ? 32.790 -27.373 -21.891 1.00 63.00 83 LYS A O 1
ATOM 663 N N . PRO A 1 84 ? 32.147 -29.073 -20.577 1.00 63.38 84 PRO A N 1
ATOM 664 C CA . PRO A 1 84 ? 33.516 -29.542 -20.410 1.00 63.38 84 PRO A CA 1
ATOM 665 C C . PRO A 1 84 ? 34.026 -30.077 -21.754 1.00 63.38 84 PRO A C 1
ATOM 667 O O . PRO A 1 84 ? 33.431 -30.972 -22.359 1.00 63.38 84 PRO A O 1
ATOM 670 N N . LYS A 1 85 ? 35.119 -29.489 -22.250 1.00 65.06 85 LYS A N 1
ATOM 671 C CA . LYS A 1 85 ? 35.821 -29.919 -23.464 1.00 65.06 85 LYS A CA 1
ATOM 672 C C . LYS A 1 85 ? 36.332 -31.345 -23.233 1.00 65.06 85 LYS A C 1
ATOM 674 O O . LYS A 1 85 ? 37.230 -31.542 -22.419 1.00 65.06 85 LYS A O 1
ATOM 679 N N . LYS A 1 86 ? 35.755 -32.341 -23.919 1.00 61.22 86 LYS A N 1
ATOM 680 C CA . LYS A 1 86 ? 36.284 -33.714 -23.918 1.00 61.22 86 LYS A CA 1
ATOM 681 C C . LYS A 1 86 ? 37.743 -33.654 -24.383 1.00 61.22 86 LYS A C 1
ATOM 683 O O . LYS A 1 86 ? 38.006 -33.262 -25.517 1.00 61.22 86 LYS A O 1
ATOM 688 N N . ARG A 1 87 ? 38.684 -34.002 -23.502 1.00 60.78 87 ARG A N 1
ATOM 689 C CA . ARG A 1 87 ? 40.066 -34.298 -23.887 1.00 60.78 87 ARG A CA 1
ATOM 690 C C . ARG A 1 87 ? 40.038 -35.615 -24.660 1.00 60.78 87 ARG A C 1
ATOM 692 O O . ARG A 1 87 ? 39.803 -36.664 -24.072 1.00 60.78 87 ARG A O 1
ATOM 699 N N . THR A 1 88 ? 40.215 -35.550 -25.971 1.00 60.91 88 THR A N 1
ATOM 700 C CA . THR A 1 88 ? 40.636 -36.695 -26.780 1.00 60.91 88 THR A CA 1
ATOM 701 C C . THR A 1 88 ? 42.069 -37.029 -26.384 1.00 60.91 88 THR A C 1
ATOM 703 O O . THR A 1 88 ? 42.967 -36.218 -26.603 1.00 60.91 88 THR A O 1
ATOM 706 N N . ALA A 1 89 ? 42.254 -38.173 -25.728 1.00 61.94 89 ALA A N 1
ATOM 707 C CA . ALA A 1 89 ? 43.561 -38.795 -25.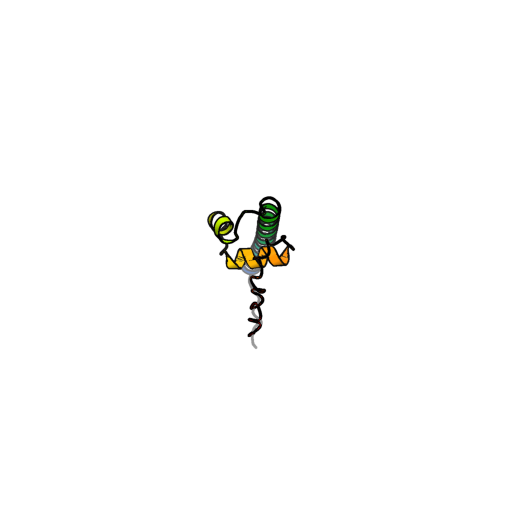575 1.00 61.94 89 ALA A CA 1
ATOM 708 C C . ALA A 1 89 ? 43.951 -39.401 -26.930 1.00 61.94 89 ALA A C 1
ATOM 710 O O . ALA A 1 89 ? 43.143 -40.113 -27.531 1.00 61.94 89 ALA A O 1
ATOM 711 N N . GLY A 1 90 ? 45.140 -39.049 -27.407 1.00 55.59 90 GLY A N 1
ATOM 712 C CA . GLY A 1 90 ? 45.849 -39.689 -28.510 1.00 55.59 90 GLY A CA 1
ATOM 713 C C . GLY A 1 90 ? 47.195 -40.169 -28.001 1.00 55.59 90 GLY A C 1
ATOM 714 O O . GLY A 1 90 ? 47.658 -39.586 -26.990 1.00 55.59 90 GLY A O 1
#